Protein AF-A0A9W7ES28-F1 (afdb_monomer_lite)

Foldseek 3Di:
DDDDDPPDDPPPPCDVVNVVVVVLVVLLVQCQDCLAWPFDALEIEHECVCVVCVVVQHPDPLSNLVSSLVSYDDPSNVSSVNSSPDPSHDYHYDDDDPPPPPVVPPPPPPPDDDDDDDDDD

Structure (mmCIF, N/CA/C/O backbone):
data_AF-A0A9W7ES28-F1
#
_entry.id   AF-A0A9W7ES28-F1
#
loop_
_atom_site.group_PDB
_atom_site.id
_atom_site.type_symbol
_atom_site.label_atom_id
_atom_site.label_alt_id
_atom_site.label_comp_id
_atom_site.label_asym_id
_atom_site.label_entity_id
_atom_site.label_seq_id
_atom_site.pdbx_PDB_ins_code
_atom_site.Cartn_x
_atom_site.Cartn_y
_atom_site.Cartn_z
_atom_site.occupancy
_atom_site.B_iso_or_equiv
_atom_site.auth_seq_id
_atom_site.auth_comp_id
_atom_site.auth_asym_id
_atom_site.auth_atom_id
_atom_site.pdbx_PDB_model_num
ATOM 1 N N . MET A 1 1 ? 28.910 -20.339 -12.811 1.00 42.25 1 MET A N 1
ATOM 2 C CA . MET A 1 1 ? 28.716 -19.940 -14.220 1.00 42.25 1 MET A CA 1
ATOM 3 C C . MET A 1 1 ? 29.344 -18.573 -14.403 1.00 42.25 1 MET A C 1
ATOM 5 O O . MET A 1 1 ? 29.087 -17.689 -13.599 1.00 42.25 1 MET A O 1
ATOM 9 N N . ASN A 1 2 ? 30.250 -18.454 -15.368 1.00 41.06 2 ASN A N 1
ATOM 10 C CA . ASN A 1 2 ? 31.052 -17.267 -15.643 1.00 41.06 2 ASN A CA 1
ATOM 11 C C . ASN A 1 2 ? 30.461 -16.592 -16.889 1.00 41.06 2 ASN A C 1
ATOM 13 O O . ASN A 1 2 ? 30.377 -17.238 -17.930 1.00 41.06 2 ASN A O 1
ATOM 17 N N . CYS A 1 3 ? 30.010 -15.342 -16.780 1.00 55.47 3 CYS A N 1
ATOM 18 C CA . CYS A 1 3 ? 29.567 -14.548 -17.927 1.00 55.47 3 CYS A CA 1
ATOM 19 C C . CYS A 1 3 ? 30.197 -13.148 -17.848 1.00 55.47 3 CYS A C 1
ATOM 21 O O . CYS A 1 3 ? 29.541 -12.156 -17.551 1.00 55.47 3 CYS A O 1
ATOM 23 N N . GLY A 1 4 ? 31.519 -13.090 -18.033 1.00 51.16 4 GLY A N 1
ATOM 24 C CA . GLY A 1 4 ? 32.300 -11.857 -18.162 1.00 51.16 4 GLY A CA 1
ATOM 25 C C . GLY A 1 4 ? 32.697 -11.593 -19.615 1.00 51.16 4 GLY A C 1
ATOM 26 O O . GLY A 1 4 ? 33.869 -11.720 -19.964 1.00 51.16 4 GLY A O 1
ATOM 27 N N . ALA A 1 5 ? 31.735 -11.258 -20.479 1.00 46.75 5 ALA A N 1
ATOM 28 C CA . ALA A 1 5 ? 32.021 -10.837 -21.850 1.00 46.75 5 ALA A CA 1
ATOM 29 C C . ALA A 1 5 ? 32.405 -9.344 -21.904 1.00 46.75 5 ALA A C 1
ATOM 31 O O . ALA A 1 5 ? 31.801 -8.502 -21.243 1.00 46.75 5 ALA A O 1
ATOM 32 N N . LYS A 1 6 ? 33.383 -9.005 -22.756 1.00 50.59 6 LYS A N 1
ATOM 33 C CA . LYS A 1 6 ? 33.890 -7.641 -23.048 1.00 50.59 6 LYS A CA 1
ATOM 34 C C . LYS A 1 6 ? 32.849 -6.663 -23.628 1.00 50.59 6 LYS A C 1
ATOM 36 O O . LYS A 1 6 ? 33.185 -5.511 -23.881 1.00 50.59 6 LYS A O 1
ATOM 41 N N . SER A 1 7 ? 31.621 -7.120 -23.856 1.00 47.88 7 SER A N 1
ATOM 42 C CA . SER A 1 7 ? 30.484 -6.357 -24.380 1.00 47.88 7 SER A CA 1
ATOM 43 C C . SER A 1 7 ? 29.446 -6.009 -23.312 1.00 47.88 7 SER A C 1
ATOM 45 O O . SER A 1 7 ? 28.392 -5.476 -23.651 1.00 47.88 7 SER A O 1
ATOM 47 N N . CYS A 1 8 ? 29.699 -6.337 -22.040 1.00 50.34 8 CYS A N 1
ATOM 48 C CA . CYS A 1 8 ? 28.760 -6.011 -20.978 1.00 50.34 8 CYS A CA 1
ATOM 49 C C . CYS A 1 8 ? 28.619 -4.483 -20.869 1.00 50.34 8 CYS A C 1
ATOM 51 O O . CYS A 1 8 ? 29.630 -3.797 -20.680 1.00 50.34 8 CYS A O 1
ATOM 53 N N . PRO A 1 9 ? 27.393 -3.938 -20.990 1.00 57.59 9 PRO A N 1
ATOM 54 C CA . PRO A 1 9 ? 27.153 -2.523 -20.751 1.00 57.59 9 PRO A CA 1
ATOM 55 C C . PRO A 1 9 ? 27.652 -2.167 -19.346 1.00 57.59 9 PRO A C 1
ATOM 57 O O . PRO A 1 9 ? 27.671 -3.044 -18.474 1.00 57.59 9 PRO A O 1
ATOM 60 N N . PRO A 1 10 ? 28.089 -0.916 -19.105 1.00 51.16 10 PRO A N 1
ATOM 61 C CA . PRO A 1 10 ? 28.544 -0.520 -17.785 1.00 51.16 10 PRO A CA 1
ATOM 62 C C . PRO A 1 10 ? 27.442 -0.861 -16.788 1.00 51.16 10 PRO A C 1
ATOM 64 O O . PRO A 1 10 ? 26.339 -0.319 -16.863 1.00 51.16 10 PRO A O 1
ATOM 67 N N . ILE A 1 11 ? 27.741 -1.798 -15.887 1.00 52.84 11 ILE A N 1
ATOM 68 C CA . ILE A 1 11 ? 26.907 -2.080 -14.728 1.00 52.84 11 ILE A CA 1
ATOM 69 C C . ILE A 1 11 ? 26.876 -0.751 -13.986 1.00 52.84 11 ILE A C 1
ATOM 71 O O . ILE A 1 11 ? 27.876 -0.358 -13.376 1.00 52.84 11 ILE A O 1
ATOM 75 N N . LYS A 1 12 ? 25.773 -0.003 -14.136 1.00 56.81 12 LYS A N 1
ATOM 76 C CA . LYS A 1 12 ? 25.520 1.184 -13.327 1.00 56.81 12 LYS A CA 1
ATOM 77 C C . LYS A 1 12 ? 25.732 0.714 -11.901 1.00 56.81 12 LYS A C 1
ATOM 79 O O . LYS A 1 12 ? 25.124 -0.265 -11.474 1.00 56.81 12 LYS A O 1
ATOM 84 N N . LYS A 1 13 ? 26.705 1.317 -11.222 1.00 51.69 13 LYS A N 1
ATOM 85 C CA . LYS A 1 13 ? 26.964 1.022 -9.821 1.00 51.69 13 LYS A CA 1
ATOM 86 C C . LYS A 1 13 ? 25.715 1.471 -9.083 1.00 51.69 13 LYS A C 1
ATOM 88 O O . LYS A 1 13 ? 25.576 2.652 -8.794 1.00 51.69 13 LYS A O 1
ATOM 93 N N . PHE A 1 14 ? 24.797 0.539 -8.875 1.00 52.81 14 PHE A N 1
ATOM 94 C CA . PHE A 1 14 ? 23.696 0.686 -7.953 1.00 52.81 14 PHE A CA 1
ATOM 95 C C . PHE A 1 14 ? 24.348 0.827 -6.580 1.00 52.81 14 PHE A C 1
ATOM 97 O O . PHE A 1 14 ? 24.784 -0.151 -5.973 1.00 52.81 14 PHE A O 1
ATOM 104 N N . THR A 1 15 ? 24.577 2.070 -6.163 1.00 60.41 15 THR A N 1
ATOM 105 C CA . THR A 1 15 ? 24.918 2.357 -4.775 1.00 60.41 15 THR A CA 1
ATOM 106 C C . THR A 1 15 ? 23.702 1.970 -3.947 1.00 60.41 15 THR A C 1
ATOM 108 O O . THR A 1 15 ? 22.570 2.061 -4.426 1.00 60.41 15 THR A O 1
ATOM 111 N N . LYS A 1 16 ? 23.927 1.476 -2.730 1.00 61.41 16 LYS A N 1
ATOM 112 C CA . LYS A 1 16 ? 22.848 0.976 -1.868 1.00 61.41 16 LYS A CA 1
ATOM 113 C C . LYS A 1 16 ? 21.735 2.023 -1.713 1.00 61.41 16 LYS A C 1
ATOM 115 O O . LYS A 1 16 ? 20.561 1.684 -1.710 1.00 61.41 16 LYS A O 1
ATOM 120 N N . GLU A 1 17 ? 22.136 3.286 -1.693 1.00 61.78 17 GLU A N 1
ATOM 121 C CA . GLU A 1 17 ? 21.289 4.462 -1.545 1.00 61.78 17 GLU A CA 1
ATOM 122 C C . GLU A 1 17 ? 20.432 4.741 -2.794 1.00 61.78 17 GLU A C 1
ATOM 124 O O . GLU A 1 17 ? 19.280 5.134 -2.669 1.00 61.78 17 GLU A O 1
ATOM 129 N N . ALA A 1 18 ? 20.949 4.487 -4.003 1.00 70.12 18 ALA A N 1
ATOM 130 C CA . ALA A 1 18 ? 20.202 4.722 -5.243 1.00 70.12 18 ALA A CA 1
ATOM 131 C C . ALA A 1 18 ? 19.123 3.655 -5.484 1.00 70.12 18 ALA A C 1
ATOM 133 O O . ALA A 1 18 ? 18.078 3.947 -6.056 1.00 70.12 18 ALA A O 1
ATOM 134 N N . VAL A 1 19 ? 19.357 2.421 -5.026 1.00 72.31 19 VAL A N 1
ATOM 135 C CA . VAL A 1 19 ? 18.377 1.329 -5.145 1.00 72.31 19 VAL A CA 1
ATOM 136 C C . VAL A 1 19 ? 17.147 1.603 -4.289 1.00 72.31 19 VAL A C 1
ATOM 138 O O . VAL A 1 19 ? 16.033 1.353 -4.735 1.00 72.31 19 VAL A O 1
ATOM 141 N N . GLU A 1 20 ? 17.332 2.119 -3.074 1.00 75.31 20 GLU A N 1
ATOM 142 C CA . GLU A 1 20 ? 16.214 2.457 -2.188 1.00 75.31 20 GLU A CA 1
ATOM 143 C C . GLU A 1 20 ? 15.330 3.551 -2.809 1.00 75.31 20 GLU A C 1
ATOM 145 O O . GLU A 1 20 ? 14.113 3.379 -2.880 1.00 75.31 20 GLU A O 1
ATOM 150 N N . GLU A 1 21 ? 15.925 4.614 -3.363 1.00 78.50 21 GLU A N 1
ATOM 151 C CA . GLU A 1 21 ? 15.175 5.663 -4.068 1.00 78.50 21 GLU A CA 1
ATOM 152 C C . GLU A 1 21 ? 14.433 5.131 -5.308 1.00 78.50 21 GLU A C 1
ATOM 154 O O . GLU A 1 21 ? 13.260 5.446 -5.517 1.00 78.50 21 GLU A O 1
ATOM 159 N N . GLU A 1 22 ? 15.078 4.295 -6.127 1.00 78.38 22 GLU A N 1
ATOM 160 C CA . GLU A 1 22 ? 14.449 3.698 -7.313 1.00 78.38 22 GLU A CA 1
ATOM 161 C C . GLU A 1 22 ? 13.287 2.760 -6.945 1.00 78.38 22 GLU A C 1
ATOM 163 O O . GLU A 1 22 ? 12.246 2.759 -7.615 1.00 78.38 22 GLU A O 1
ATOM 168 N N . LEU A 1 23 ? 13.426 1.992 -5.860 1.00 80.75 23 LEU A N 1
ATOM 169 C CA . LEU A 1 23 ? 12.362 1.141 -5.329 1.00 80.75 23 LEU A CA 1
ATOM 170 C C . LEU A 1 23 ? 11.191 1.972 -4.808 1.00 80.75 23 LEU A C 1
ATOM 172 O O . LEU A 1 23 ? 10.043 1.631 -5.088 1.00 80.75 23 LEU A O 1
ATOM 176 N N . GLU A 1 24 ? 11.451 3.079 -4.110 1.00 83.75 24 GLU A N 1
ATOM 177 C CA . GLU A 1 24 ? 10.390 3.976 -3.650 1.00 83.75 24 GLU A CA 1
ATOM 178 C C . GLU A 1 24 ? 9.606 4.599 -4.808 1.00 83.75 24 GLU A C 1
ATOM 180 O O . GLU A 1 24 ? 8.376 4.673 -4.754 1.00 83.75 24 GLU A O 1
ATOM 185 N N . VAL A 1 25 ? 10.295 5.054 -5.857 1.00 84.56 25 VAL A N 1
ATOM 186 C CA . VAL A 1 25 ? 9.647 5.625 -7.047 1.00 84.56 25 VAL A CA 1
ATOM 187 C C . VAL A 1 25 ? 8.800 4.568 -7.750 1.00 84.56 25 VAL A C 1
ATOM 189 O O . VAL A 1 25 ? 7.650 4.830 -8.102 1.00 84.56 25 VAL A O 1
ATOM 192 N N . THR A 1 26 ? 9.338 3.357 -7.896 1.00 84.31 26 THR A N 1
ATOM 193 C CA . THR A 1 26 ? 8.623 2.238 -8.520 1.00 84.31 26 THR A CA 1
ATOM 194 C C . THR A 1 26 ? 7.400 1.833 -7.697 1.00 84.31 26 THR A C 1
ATOM 196 O O . THR A 1 26 ? 6.333 1.621 -8.263 1.00 84.31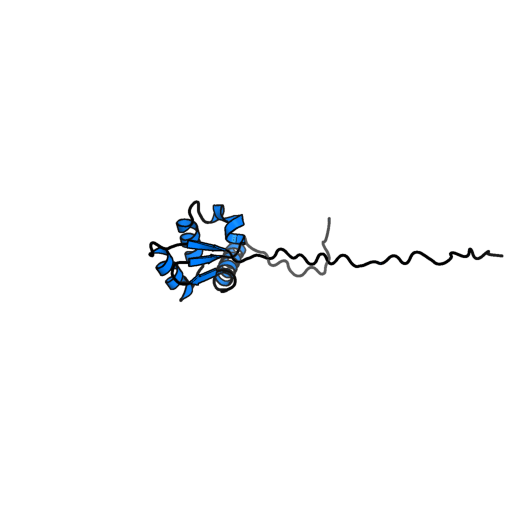 26 THR A O 1
ATOM 199 N N . ALA A 1 27 ? 7.514 1.783 -6.367 1.00 84.56 27 ALA A N 1
ATOM 200 C CA . ALA A 1 27 ? 6.404 1.455 -5.474 1.00 84.56 27 ALA A CA 1
ATOM 201 C C . ALA A 1 27 ? 5.272 2.491 -5.550 1.00 84.56 27 ALA A C 1
ATOM 203 O O . ALA A 1 27 ? 4.099 2.117 -5.597 1.00 84.56 27 ALA A O 1
ATOM 204 N N . LYS A 1 28 ? 5.614 3.785 -5.620 1.00 86.06 28 LYS A N 1
ATOM 205 C CA . LYS A 1 28 ? 4.636 4.867 -5.820 1.00 86.06 28 LYS A CA 1
ATOM 206 C C . LYS A 1 28 ? 3.915 4.723 -7.159 1.00 86.06 28 LYS A C 1
ATOM 208 O O . LYS A 1 28 ? 2.689 4.720 -7.178 1.00 86.06 28 LYS A O 1
ATOM 213 N N . GLY A 1 29 ? 4.660 4.519 -8.248 1.00 85.62 29 GLY A N 1
ATOM 214 C CA . GLY A 1 29 ? 4.074 4.292 -9.574 1.00 85.62 29 GLY A CA 1
ATOM 215 C C . GLY A 1 29 ? 3.204 3.033 -9.634 1.00 85.62 29 GLY A C 1
ATOM 216 O O . GLY A 1 29 ? 2.140 3.043 -10.241 1.00 85.62 29 GLY A O 1
ATOM 217 N N . TYR A 1 30 ? 3.601 1.964 -8.940 1.00 86.00 30 TYR A N 1
ATOM 218 C CA . TYR A 1 30 ? 2.816 0.733 -8.854 1.00 86.00 30 TYR A CA 1
ATOM 219 C C . TYR A 1 30 ? 1.470 0.949 -8.149 1.00 86.00 30 TYR A C 1
ATOM 221 O O . TYR A 1 30 ? 0.452 0.448 -8.620 1.00 86.00 30 TYR A O 1
ATOM 229 N N . CYS A 1 31 ? 1.449 1.716 -7.052 1.00 86.88 31 CYS A N 1
ATOM 230 C CA . CYS A 1 31 ? 0.221 2.045 -6.316 1.00 86.88 31 CYS A CA 1
ATOM 231 C C . CYS A 1 31 ? -0.657 3.091 -7.029 1.00 86.88 31 CYS A C 1
ATOM 233 O O . CYS A 1 31 ? -1.835 3.235 -6.704 1.00 86.88 31 CYS A O 1
ATOM 235 N N . GLU A 1 32 ? -0.101 3.844 -7.978 1.00 86.88 32 GLU A N 1
ATOM 236 C CA . GLU A 1 32 ? -0.856 4.797 -8.793 1.00 86.88 32 GLU A CA 1
ATOM 237 C C . GLU A 1 32 ? -1.708 4.103 -9.862 1.00 86.88 32 GLU A C 1
ATOM 239 O O . GLU A 1 32 ? -2.747 4.630 -10.248 1.00 86.88 32 GLU A O 1
ATOM 244 N N . ASP A 1 33 ? -1.352 2.890 -10.277 1.00 85.12 33 ASP A N 1
ATOM 245 C CA . ASP A 1 33 ? -2.120 2.108 -11.246 1.00 85.12 33 ASP A CA 1
ATOM 246 C C . ASP A 1 33 ? -3.439 1.586 -10.636 1.00 85.12 33 ASP A C 1
ATOM 248 O O . ASP A 1 33 ? -3.456 0.961 -9.569 1.00 85.12 33 ASP A O 1
ATOM 252 N N . ASP A 1 34 ? -4.566 1.858 -11.302 1.00 82.62 34 ASP A N 1
ATOM 253 C CA . ASP A 1 34 ? -5.902 1.380 -10.909 1.00 82.62 34 ASP A CA 1
ATOM 254 C C . ASP A 1 34 ? -6.011 -0.151 -10.939 1.00 82.62 34 ASP A C 1
ATOM 256 O O . ASP A 1 34 ? -6.760 -0.723 -10.154 1.00 82.62 34 ASP A O 1
ATOM 260 N N . GLY A 1 35 ? -5.215 -0.834 -11.768 1.00 82.38 35 GLY A N 1
ATOM 261 C CA . GLY A 1 35 ? -5.148 -2.297 -11.805 1.00 82.38 35 GLY A CA 1
ATOM 262 C C . GLY A 1 35 ? -4.423 -2.925 -10.610 1.00 82.38 35 GLY A C 1
ATOM 263 O O . GLY A 1 35 ? -4.437 -4.148 -10.457 1.00 82.38 35 GLY A O 1
ATOM 264 N N . ASN A 1 36 ? -3.781 -2.113 -9.763 1.00 85.00 36 ASN A N 1
ATOM 265 C CA . ASN A 1 36 ? -3.029 -2.586 -8.602 1.00 85.00 36 ASN A CA 1
ATOM 266 C C . ASN A 1 36 ? -3.606 -2.104 -7.270 1.00 85.00 36 ASN A C 1
ATOM 268 O O . ASN A 1 36 ? -3.594 -2.864 -6.296 1.00 85.00 36 ASN A O 1
ATOM 272 N N . VAL A 1 37 ? -4.091 -0.861 -7.224 1.00 88.56 37 VAL A N 1
ATOM 273 C CA . VAL A 1 37 ? -4.750 -0.269 -6.056 1.00 88.56 37 VAL A CA 1
ATOM 274 C C . VAL A 1 37 ? -5.956 0.536 -6.529 1.00 88.56 37 VAL A C 1
ATOM 276 O O . VAL A 1 37 ? -5.818 1.616 -7.111 1.00 88.56 37 VAL A O 1
ATOM 279 N N . GLU A 1 38 ? -7.140 0.021 -6.223 1.00 89.19 38 GLU A N 1
ATOM 280 C CA . GLU A 1 38 ? -8.426 0.653 -6.499 1.00 89.19 38 GLU A CA 1
ATOM 281 C C . GLU A 1 38 ? -9.145 0.932 -5.177 1.00 89.19 38 GLU A C 1
ATOM 283 O O . GLU A 1 38 ? -9.194 0.090 -4.278 1.00 89.19 38 GLU A O 1
ATOM 288 N N . VAL A 1 39 ? -9.698 2.138 -5.046 1.00 88.50 39 VAL A N 1
ATOM 289 C CA . VAL A 1 39 ? -10.456 2.549 -3.861 1.00 88.50 39 VAL A CA 1
ATOM 290 C C . VAL A 1 39 ? -11.841 2.985 -4.300 1.00 88.50 39 VAL A C 1
ATOM 292 O O . VAL A 1 39 ? -11.999 4.032 -4.934 1.00 88.50 39 VAL A O 1
ATOM 295 N N . GLU A 1 40 ? -12.844 2.193 -3.933 1.00 85.56 40 GLU A N 1
ATOM 296 C CA . GLU A 1 40 ? -14.241 2.445 -4.258 1.00 85.56 40 GLU A CA 1
ATOM 297 C C . GLU A 1 40 ? -15.083 2.440 -2.974 1.00 85.56 40 GLU A C 1
ATOM 299 O O . GLU A 1 40 ? -15.378 1.404 -2.371 1.00 85.56 40 GLU A O 1
ATOM 304 N N . GLY A 1 41 ? -15.463 3.637 -2.518 1.00 84.31 41 GLY A N 1
ATOM 305 C CA . GLY A 1 41 ? -16.245 3.807 -1.294 1.00 84.31 41 GLY A CA 1
ATOM 306 C C . GLY A 1 41 ? -15.504 3.300 -0.052 1.00 84.31 41 GLY A C 1
ATOM 307 O O . GLY A 1 41 ? -14.481 3.860 0.328 1.00 84.31 41 GLY A O 1
ATOM 308 N N . GLY A 1 42 ? -16.053 2.273 0.605 1.00 84.69 42 GLY A N 1
ATOM 309 C CA . GLY A 1 42 ? -15.436 1.604 1.760 1.00 84.69 42 GLY A CA 1
ATOM 310 C C . GLY A 1 42 ? -14.582 0.382 1.401 1.00 84.69 42 GLY A C 1
ATOM 311 O O . GLY A 1 42 ? -14.021 -0.247 2.292 1.00 84.69 42 GLY A O 1
ATOM 312 N N . THR A 1 43 ? -14.488 0.009 0.121 1.00 87.56 43 THR A N 1
ATOM 313 C CA . THR A 1 43 ? -13.723 -1.171 -0.308 1.00 87.56 43 THR A CA 1
ATOM 314 C C . THR A 1 43 ? -12.431 -0.749 -0.996 1.00 87.56 43 THR A C 1
ATOM 316 O O . THR A 1 43 ? -12.443 0.037 -1.943 1.00 87.56 43 THR A O 1
ATOM 319 N N . VAL A 1 44 ? -11.312 -1.291 -0.522 1.00 90.25 44 VAL A N 1
ATOM 320 C CA . VAL A 1 44 ? -9.996 -1.143 -1.146 1.00 90.25 44 VAL A CA 1
ATOM 321 C C . VAL A 1 44 ? -9.659 -2.453 -1.836 1.00 90.25 44 VAL A C 1
ATOM 323 O O . VAL A 1 44 ? -9.448 -3.465 -1.169 1.00 90.25 44 VAL A O 1
ATOM 326 N N . ARG A 1 45 ? -9.602 -2.442 -3.166 1.00 90.69 45 ARG A N 1
ATOM 327 C CA . ARG A 1 45 ? -9.192 -3.600 -3.953 1.00 90.69 45 ARG A CA 1
ATOM 328 C C . ARG A 1 45 ? -7.698 -3.520 -4.250 1.00 90.69 45 ARG A C 1
ATOM 330 O O . ARG A 1 45 ? 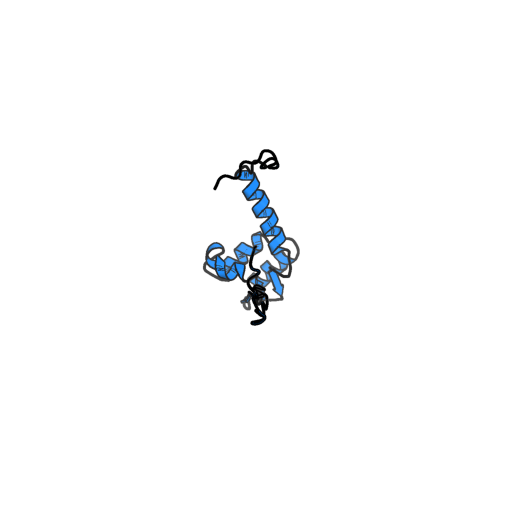-7.213 -2.550 -4.829 1.00 90.69 45 ARG A O 1
ATOM 337 N N . LEU A 1 46 ? -6.964 -4.540 -3.818 1.00 90.25 46 LEU A N 1
ATOM 338 C CA . LEU A 1 46 ? -5.509 -4.617 -3.923 1.00 90.25 46 LEU A CA 1
ATOM 339 C C . LEU A 1 46 ? -5.077 -5.763 -4.835 1.00 90.25 46 LEU A C 1
ATOM 341 O O . LEU A 1 46 ? -5.742 -6.792 -4.946 1.00 90.25 46 LEU A O 1
ATOM 345 N N . ASN A 1 47 ? -3.917 -5.626 -5.469 1.00 89.75 47 ASN A N 1
ATOM 346 C CA . ASN A 1 47 ? -3.295 -6.740 -6.177 1.00 89.75 47 ASN A CA 1
ATOM 347 C C . ASN A 1 47 ? -2.956 -7.892 -5.203 1.00 89.75 47 ASN A C 1
ATOM 349 O O . ASN A 1 47 ? -2.603 -7.667 -4.041 1.00 89.75 47 ASN A O 1
ATOM 353 N N . MET A 1 48 ? -3.018 -9.138 -5.680 1.00 86.12 48 MET A N 1
ATOM 354 C CA . MET A 1 48 ? -2.715 -10.347 -4.902 1.00 86.12 48 MET A CA 1
ATOM 355 C C . MET A 1 48 ? -1.309 -10.367 -4.296 1.00 86.12 48 MET A C 1
ATOM 357 O O . MET A 1 48 ? -1.102 -11.029 -3.278 1.00 86.12 48 MET A O 1
ATOM 361 N N . ILE A 1 49 ? -0.358 -9.607 -4.846 1.00 84.81 49 ILE A N 1
ATOM 362 C CA . ILE A 1 49 ? 0.973 -9.471 -4.243 1.00 84.81 49 ILE A CA 1
ATOM 363 C C . ILE A 1 49 ? 0.903 -8.934 -2.801 1.00 84.81 49 ILE A C 1
ATOM 365 O O . ILE A 1 49 ? 1.625 -9.417 -1.929 1.00 84.81 49 ILE A O 1
ATOM 369 N N . PHE A 1 50 ? -0.037 -8.029 -2.506 1.00 84.94 50 PHE A N 1
ATOM 370 C CA . PHE A 1 50 ? -0.263 -7.518 -1.151 1.00 84.94 50 PHE A CA 1
ATOM 371 C C . PHE A 1 50 ? -0.901 -8.557 -0.222 1.00 84.94 50 PHE A C 1
ATOM 373 O O . PHE A 1 50 ? -0.823 -8.417 0.995 1.00 84.94 50 PHE A O 1
ATOM 380 N N . ASN A 1 51 ? -1.530 -9.603 -0.766 1.00 83.25 51 ASN A N 1
ATOM 381 C CA . ASN A 1 51 ? -2.010 -10.735 0.022 1.00 83.25 51 ASN A CA 1
ATOM 382 C C . ASN A 1 51 ? -0.848 -11.670 0.388 1.00 83.25 51 ASN A C 1
ATOM 384 O O . ASN A 1 51 ? -0.665 -12.014 1.553 1.00 83.25 51 ASN A O 1
ATOM 388 N N . TRP A 1 52 ? -0.016 -12.042 -0.593 1.00 85.06 52 TRP A N 1
ATOM 389 C CA . TRP A 1 52 ? 1.103 -12.972 -0.376 1.00 85.06 52 TRP A CA 1
ATOM 390 C C . TRP A 1 52 ? 2.159 -12.414 0.575 1.00 85.06 52 TRP A C 1
ATOM 392 O O . TRP A 1 52 ? 2.649 -13.140 1.439 1.00 85.06 52 TRP A O 1
ATOM 402 N N . TYR A 1 53 ? 2.458 -11.120 0.450 1.00 84.69 53 TYR A N 1
ATOM 403 C CA . TYR A 1 53 ? 3.421 -10.407 1.290 1.00 84.69 53 TYR A CA 1
ATOM 404 C C . TYR A 1 53 ? 2.741 -9.567 2.377 1.00 84.69 53 TYR A C 1
ATOM 406 O O . TYR A 1 53 ? 3.359 -8.688 2.965 1.00 84.69 53 TYR A O 1
ATOM 414 N N . GLY A 1 54 ? 1.466 -9.833 2.686 1.00 83.19 54 GLY A N 1
ATOM 415 C CA . GLY A 1 54 ? 0.667 -9.007 3.598 1.00 83.19 54 GLY A CA 1
ATOM 416 C C . GLY A 1 54 ? 1.307 -8.773 4.968 1.00 83.19 54 GLY A C 1
ATOM 417 O O . GLY A 1 54 ? 1.188 -7.678 5.508 1.00 83.19 54 GLY A O 1
ATOM 418 N N . LYS A 1 55 ? 2.053 -9.759 5.487 1.00 83.75 55 LYS A N 1
ATOM 419 C CA . LYS A 1 55 ? 2.773 -9.661 6.770 1.00 83.75 55 LYS A CA 1
ATOM 420 C C . LYS A 1 55 ? 3.818 -8.545 6.804 1.00 83.75 55 LYS A C 1
ATOM 422 O O . LYS A 1 55 ? 4.090 -8.024 7.879 1.00 83.75 55 LYS A O 1
ATOM 427 N N . ASP A 1 56 ? 4.373 -8.170 5.655 1.00 84.06 56 ASP A N 1
ATOM 428 C CA . ASP A 1 56 ? 5.369 -7.099 5.561 1.00 84.06 56 ASP A CA 1
ATOM 429 C C . ASP A 1 56 ? 4.720 -5.706 5.666 1.00 84.06 56 ASP A C 1
ATOM 431 O O . ASP A 1 56 ? 5.389 -4.723 5.981 1.00 84.06 56 ASP A O 1
ATOM 435 N N . PHE A 1 57 ? 3.405 -5.616 5.434 1.00 83.69 57 PHE A N 1
ATOM 436 C CA . PHE A 1 57 ? 2.649 -4.361 5.430 1.00 83.69 57 PHE A CA 1
ATOM 437 C C . PHE A 1 57 ? 1.848 -4.122 6.719 1.00 83.69 57 PHE A C 1
ATOM 439 O O . PHE A 1 57 ? 1.462 -2.981 6.987 1.00 83.69 57 PHE A O 1
ATOM 446 N N . GLY A 1 58 ? 1.601 -5.168 7.512 1.00 84.94 58 GLY A N 1
ATOM 447 C CA . GLY A 1 58 ? 0.877 -5.106 8.783 1.00 84.94 58 GLY A CA 1
ATOM 448 C C . GLY A 1 58 ? 0.250 -6.447 9.171 1.00 84.94 58 GLY A C 1
ATOM 449 O O . GLY A 1 58 ? 0.106 -7.344 8.339 1.00 84.94 58 GLY A O 1
ATOM 450 N N . GLU A 1 59 ? 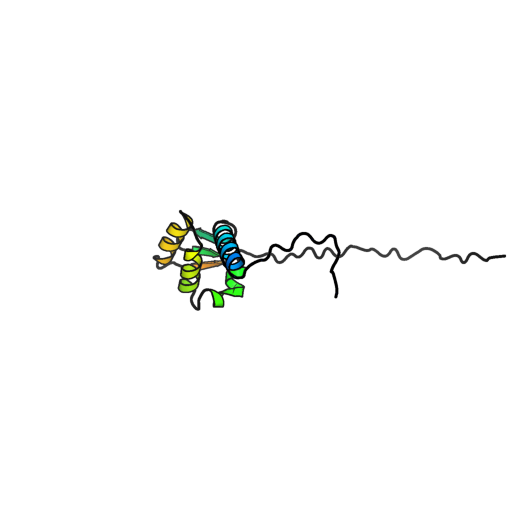-0.153 -6.588 10.434 1.00 82.50 59 GLU A N 1
ATOM 451 C CA . GLU A 1 59 ? -0.858 -7.793 10.896 1.00 82.50 59 GLU A CA 1
ATOM 452 C C . GLU A 1 59 ? -2.361 -7.696 10.619 1.00 82.50 59 GLU A C 1
ATOM 454 O O . GLU A 1 59 ? -3.017 -8.702 10.339 1.00 82.50 59 GLU A O 1
ATOM 459 N N . THR A 1 60 ? -2.901 -6.476 10.641 1.00 86.19 60 THR A N 1
ATOM 460 C CA . THR A 1 60 ? -4.318 -6.197 10.391 1.00 86.19 60 THR A CA 1
ATOM 461 C C . THR A 1 60 ? -4.556 -5.548 9.028 1.00 86.19 60 THR A C 1
ATOM 463 O O . THR A 1 60 ? -3.687 -4.887 8.460 1.00 86.19 60 THR A O 1
ATOM 466 N N . ASP A 1 61 ? -5.767 -5.704 8.490 1.00 84.38 61 ASP A N 1
ATOM 467 C CA . ASP A 1 61 ? -6.169 -5.073 7.224 1.00 84.38 61 ASP A CA 1
ATOM 468 C C . ASP A 1 61 ? -6.061 -3.544 7.274 1.00 84.38 61 ASP A C 1
ATOM 470 O O . ASP A 1 61 ? -5.601 -2.917 6.319 1.00 84.38 61 ASP A O 1
ATOM 474 N N . LEU A 1 62 ? -6.385 -2.948 8.422 1.00 84.75 62 LEU A N 1
ATOM 475 C CA . LEU A 1 62 ? -6.262 -1.510 8.636 1.00 84.75 62 LEU A CA 1
ATOM 476 C C . LEU A 1 62 ? -4.798 -1.044 8.581 1.00 84.75 62 LEU A C 1
ATOM 478 O O . LEU A 1 62 ? -4.492 -0.038 7.940 1.00 84.75 62 LEU A O 1
ATOM 482 N N . GLU A 1 63 ? -3.882 -1.776 9.220 1.00 86.44 63 GLU A N 1
ATOM 483 C CA . GLU A 1 63 ? -2.447 -1.468 9.185 1.00 86.44 63 GLU A CA 1
ATOM 484 C C . GLU A 1 63 ? -1.883 -1.616 7.777 1.00 86.44 63 GLU A C 1
ATOM 486 O O . GLU A 1 63 ? -1.189 -0.716 7.308 1.00 86.44 63 GLU A O 1
ATOM 491 N N . LYS A 1 64 ? -2.241 -2.696 7.070 1.00 87.88 64 LYS A N 1
ATOM 492 C CA . LYS A 1 64 ? -1.825 -2.915 5.679 1.00 87.88 64 LYS A CA 1
ATOM 493 C C . LYS A 1 64 ? -2.253 -1.748 4.790 1.00 87.88 64 LYS A C 1
ATOM 495 O O . LYS A 1 64 ? -1.417 -1.163 4.103 1.00 87.88 64 LYS A O 1
ATOM 500 N N . ALA A 1 65 ? -3.521 -1.345 4.851 1.00 86.25 65 ALA A N 1
ATOM 501 C CA . ALA A 1 65 ? -4.022 -0.212 4.074 1.00 86.25 65 ALA A CA 1
ATOM 502 C C . ALA A 1 65 ? -3.393 1.130 4.491 1.00 86.25 65 ALA A C 1
ATOM 504 O O . ALA A 1 65 ? -3.103 1.965 3.634 1.00 86.25 65 ALA A O 1
ATOM 505 N N . THR A 1 66 ? -3.104 1.321 5.781 1.00 87.38 66 THR A N 1
ATOM 506 C CA . THR A 1 66 ? -2.389 2.503 6.294 1.00 87.38 66 THR A CA 1
ATOM 507 C C . THR A 1 66 ? -0.933 2.551 5.824 1.00 87.38 66 THR A C 1
ATOM 509 O O . THR A 1 66 ? -0.394 3.625 5.567 1.00 87.38 66 THR A O 1
ATOM 512 N N . THR A 1 67 ? -0.266 1.406 5.691 1.00 87.38 67 THR A N 1
ATOM 513 C CA . THR A 1 67 ? 1.089 1.340 5.136 1.00 87.38 67 THR A CA 1
ATOM 514 C C . THR A 1 67 ? 1.064 1.621 3.634 1.00 87.38 67 THR A C 1
ATOM 516 O O . THR A 1 67 ? 1.853 2.436 3.160 1.00 87.38 67 THR A O 1
ATOM 519 N N . ILE A 1 68 ? 0.109 1.038 2.901 1.00 86.69 68 ILE A N 1
ATOM 520 C CA . ILE A 1 68 ? -0.043 1.228 1.449 1.00 86.69 68 ILE A CA 1
ATOM 521 C C . ILE A 1 68 ? -0.405 2.679 1.095 1.00 86.69 68 ILE A C 1
ATOM 523 O O . ILE A 1 68 ? 0.095 3.222 0.107 1.00 86.69 68 ILE A O 1
ATOM 527 N N . SER A 1 69 ? -1.201 3.359 1.927 1.00 86.75 69 SER A N 1
ATOM 528 C CA . SER A 1 69 ? -1.570 4.764 1.705 1.00 86.75 69 SER A CA 1
ATOM 529 C C . SER A 1 69 ? -0.370 5.721 1.701 1.00 86.75 69 SER A C 1
ATOM 531 O O . SER A 1 69 ? -0.455 6.796 1.107 1.00 86.75 69 SER A O 1
ATOM 533 N N . LYS A 1 70 ? 0.773 5.330 2.290 1.00 88.25 70 LYS A N 1
ATOM 534 C CA . LYS A 1 70 ? 2.024 6.112 2.250 1.00 88.25 70 LYS A CA 1
ATOM 535 C C . LYS A 1 70 ? 2.623 6.195 0.848 1.00 88.25 70 LYS A C 1
ATOM 537 O O . LYS A 1 70 ? 3.278 7.188 0.536 1.00 88.25 70 LYS A O 1
ATOM 542 N N . TRP A 1 71 ? 2.411 5.170 0.025 1.00 86.94 71 TRP A N 1
ATOM 543 C CA . TRP A 1 71 ? 2.892 5.127 -1.357 1.00 86.94 71 TRP A CA 1
ATOM 544 C C . TRP A 1 71 ? 1.839 5.591 -2.369 1.00 86.94 71 TRP A C 1
ATOM 546 O O . TRP A 1 71 ? 2.183 5.852 -3.517 1.00 86.94 71 TRP A O 1
ATOM 556 N N . CYS A 1 72 ? 0.583 5.766 -1.948 1.00 85.25 72 CYS A N 1
ATOM 557 C CA . CYS A 1 72 ? -0.451 6.397 -2.765 1.00 85.25 72 CYS A CA 1
ATOM 558 C C . CYS A 1 72 ? -0.237 7.919 -2.842 1.00 85.25 72 CYS A C 1
ATOM 560 O O . CYS A 1 72 ? 0.092 8.571 -1.848 1.00 85.25 72 CYS A O 1
ATOM 562 N N . VAL A 1 73 ? -0.478 8.508 -4.014 1.00 84.38 73 VAL A N 1
ATOM 563 C CA . VAL A 1 73 ? -0.298 9.947 -4.268 1.00 84.38 73 VAL A CA 1
ATOM 564 C C . VAL A 1 73 ? -1.612 10.564 -4.772 1.00 84.38 73 VAL A C 1
ATOM 566 O O . VAL A 1 73 ? -2.455 9.879 -5.348 1.00 84.38 73 VAL A O 1
ATOM 569 N N . GLY A 1 74 ? -1.815 11.861 -4.518 1.00 85.62 74 GLY A N 1
ATOM 570 C CA . GLY A 1 74 ? -2.925 12.636 -5.083 1.00 85.62 74 GLY A CA 1
ATOM 571 C C . GLY A 1 74 ? -4.310 12.210 -4.586 1.00 85.62 74 GLY A C 1
ATOM 572 O O . GLY A 1 74 ? -4.517 11.988 -3.393 1.00 85.62 74 GLY A O 1
ATOM 573 N N . GLU A 1 75 ? -5.266 12.110 -5.512 1.00 83.38 75 GLU A N 1
ATOM 574 C CA . GLU A 1 75 ? -6.669 11.789 -5.217 1.00 83.38 75 GLU A CA 1
ATOM 575 C C . GLU A 1 75 ? -6.845 10.395 -4.608 1.00 83.38 75 GLU A C 1
ATOM 577 O O . GLU A 1 75 ? -7.684 10.211 -3.726 1.00 83.38 75 GLU A O 1
ATOM 582 N N . LYS A 1 76 ? -6.024 9.416 -5.018 1.00 83.75 76 LYS A N 1
ATOM 583 C CA . LYS A 1 76 ? -6.064 8.058 -4.456 1.00 83.75 76 LYS A CA 1
ATOM 584 C C . LYS A 1 76 ? -5.760 8.049 -2.971 1.00 83.75 76 LYS A C 1
ATOM 586 O O . LYS A 1 76 ? -6.432 7.354 -2.218 1.00 83.75 76 LYS A O 1
ATOM 591 N N . LYS A 1 77 ? -4.786 8.852 -2.535 1.00 86.19 77 LYS A N 1
ATOM 592 C CA . LYS A 1 77 ? -4.449 8.969 -1.116 1.00 86.19 77 LYS A CA 1
ATOM 593 C C . LYS A 1 77 ? -5.633 9.499 -0.308 1.00 86.19 77 LYS A C 1
ATOM 595 O O . LYS A 1 77 ? -5.941 8.943 0.739 1.00 86.19 77 LYS A O 1
ATOM 600 N N . VAL A 1 78 ? -6.318 10.525 -0.818 1.00 86.69 78 VAL A N 1
ATOM 601 C CA . VAL A 1 78 ? -7.508 11.095 -0.166 1.00 86.69 78 VAL A CA 1
ATOM 602 C C . VAL A 1 78 ? -8.619 10.051 -0.072 1.00 86.69 78 VAL A C 1
ATOM 604 O O . VAL A 1 78 ? -9.131 9.818 1.018 1.00 86.69 78 VAL A O 1
ATOM 607 N N . LYS A 1 79 ? -8.922 9.348 -1.170 1.00 87.44 79 LYS A N 1
ATOM 608 C CA . LYS A 1 79 ? -9.915 8.260 -1.178 1.00 87.44 79 LYS A CA 1
ATOM 609 C C . LYS A 1 79 ? -9.553 7.141 -0.198 1.00 87.44 79 LYS A C 1
ATOM 611 O O . LYS A 1 79 ? -10.423 6.641 0.504 1.00 87.44 79 LYS A O 1
ATOM 616 N N . MET A 1 80 ? -8.275 6.768 -0.117 1.00 84.38 80 MET A N 1
ATOM 617 C CA . MET A 1 80 ? -7.780 5.747 0.812 1.00 84.38 80 MET A CA 1
ATOM 618 C C . MET A 1 80 ? -7.952 6.189 2.273 1.00 84.38 80 MET A C 1
ATOM 620 O O . MET A 1 80 ? -8.436 5.423 3.100 1.00 84.38 80 MET A O 1
ATOM 624 N N . GLU A 1 81 ? -7.603 7.438 2.599 1.00 86.56 81 GLU A N 1
ATOM 625 C CA . GLU A 1 81 ? -7.791 8.011 3.939 1.00 86.56 81 GLU A CA 1
ATOM 626 C C . GLU A 1 81 ? -9.271 8.162 4.315 1.00 86.56 81 GLU A C 1
ATOM 628 O O . GLU A 1 81 ? -9.627 8.027 5.486 1.00 86.56 81 GLU A O 1
ATOM 633 N N . GLU A 1 82 ? -10.139 8.445 3.345 1.00 86.94 82 GLU A N 1
ATOM 634 C CA . GLU A 1 82 ? -11.588 8.452 3.536 1.00 86.94 82 GLU A CA 1
ATOM 635 C C . GLU A 1 82 ? -12.122 7.040 3.783 1.00 86.94 82 GLU A C 1
ATOM 637 O O . GLU A 1 82 ? -12.859 6.847 4.746 1.00 86.94 82 GLU A O 1
ATOM 642 N N . ALA A 1 83 ? -11.704 6.048 2.989 1.00 86.50 83 ALA A N 1
ATOM 643 C CA . ALA A 1 83 ? -12.087 4.648 3.163 1.00 86.50 83 ALA A CA 1
ATOM 644 C C . ALA A 1 83 ? -11.675 4.107 4.542 1.00 86.50 83 ALA A C 1
ATOM 646 O O . ALA A 1 83 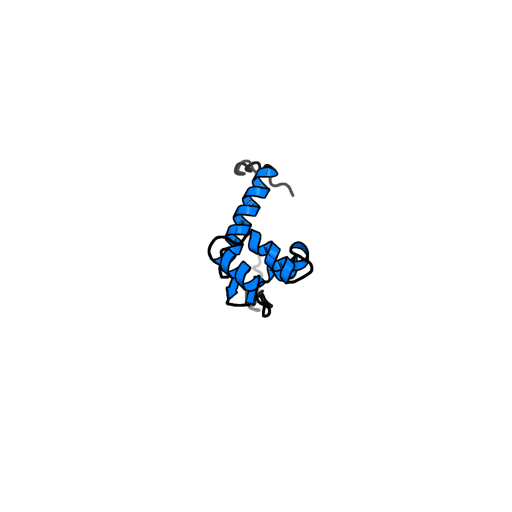? -12.471 3.443 5.202 1.00 86.50 83 ALA A O 1
ATOM 647 N N . LEU A 1 84 ? -10.477 4.464 5.023 1.00 85.50 84 LEU A N 1
ATOM 648 C CA . LEU A 1 84 ? -9.965 4.080 6.345 1.00 85.50 84 LEU A CA 1
ATOM 649 C C . LEU A 1 84 ? -10.781 4.639 7.523 1.00 85.50 84 LEU A C 1
ATOM 651 O O . LEU A 1 84 ? -10.738 4.081 8.616 1.00 85.50 84 LEU A O 1
ATOM 655 N N . LYS A 1 85 ? -11.502 5.751 7.333 1.00 85.75 85 LYS A N 1
ATOM 656 C CA . LYS A 1 85 ? -12.338 6.368 8.381 1.00 85.75 85 LYS A CA 1
ATOM 657 C C . LYS A 1 85 ? -13.736 5.765 8.462 1.00 85.75 85 LYS A C 1
ATOM 659 O O . LYS A 1 85 ? -14.470 6.078 9.399 1.00 85.75 85 LYS A O 1
ATOM 664 N N . ARG A 1 86 ? -14.139 4.969 7.472 1.00 83.81 86 ARG A N 1
ATOM 665 C CA . ARG A 1 86 ? -15.474 4.382 7.431 1.00 83.81 86 ARG A CA 1
ATOM 666 C C . ARG A 1 86 ? -15.507 3.077 8.219 1.00 83.81 86 ARG A C 1
ATOM 668 O O . ARG A 1 86 ? -14.557 2.304 8.219 1.00 83.81 86 ARG A O 1
ATOM 675 N N . GLU A 1 87 ? -16.639 2.811 8.860 1.00 78.31 87 GLU A N 1
ATOM 676 C CA . GLU A 1 87 ? -16.862 1.561 9.602 1.00 78.31 87 GLU A CA 1
ATOM 677 C C . GLU A 1 87 ? -17.107 0.352 8.678 1.00 78.31 87 GLU A C 1
ATOM 679 O O . GLU A 1 87 ? -16.986 -0.790 9.112 1.00 78.31 87 GLU A O 1
ATOM 684 N N . ASP A 1 88 ? -17.427 0.584 7.399 1.00 83.69 88 ASP A N 1
ATOM 685 C CA . ASP A 1 88 ? -17.641 -0.447 6.374 1.00 83.69 88 ASP A CA 1
ATOM 686 C C . ASP A 1 88 ? -16.359 -0.827 5.608 1.00 83.69 88 ASP A C 1
ATOM 688 O O . ASP A 1 88 ? -16.450 -1.430 4.535 1.00 83.69 88 ASP A O 1
ATOM 692 N N . PHE A 1 89 ? -15.183 -0.501 6.160 1.00 88.38 89 PHE A N 1
ATOM 693 C CA . PHE A 1 89 ? -13.886 -0.759 5.539 1.00 88.38 89 PHE A CA 1
ATOM 694 C C . PHE A 1 89 ? -13.656 -2.251 5.257 1.00 88.38 89 PHE A C 1
ATOM 696 O O . PHE A 1 89 ? -13.735 -3.092 6.158 1.00 88.38 89 PHE A O 1
ATOM 703 N N . LYS A 1 90 ? -13.329 -2.579 4.002 1.00 88.12 90 LYS A N 1
ATOM 704 C CA . LYS A 1 90 ? -12.995 -3.940 3.560 1.00 88.12 90 LYS A CA 1
ATOM 705 C C . LYS A 1 90 ? -11.849 -3.930 2.559 1.00 88.12 90 LYS A C 1
ATOM 707 O O . LYS A 1 90 ? -11.785 -3.055 1.698 1.00 88.12 90 LYS A O 1
ATOM 712 N N . ILE A 1 91 ? -10.991 -4.945 2.639 1.00 88.44 91 ILE A N 1
ATOM 713 C CA . ILE A 1 91 ? -9.999 -5.230 1.602 1.00 88.44 91 ILE A CA 1
ATOM 714 C C . ILE A 1 91 ? -10.536 -6.340 0.704 1.00 88.44 91 ILE A C 1
ATOM 716 O O . ILE A 1 91 ? -10.934 -7.400 1.185 1.00 88.44 91 ILE A O 1
ATOM 720 N N . ASP A 1 92 ? -10.532 -6.075 -0.594 1.00 89.56 92 ASP A N 1
ATOM 721 C CA . ASP A 1 92 ? -10.774 -7.057 -1.644 1.00 89.56 92 ASP A CA 1
ATOM 722 C C . ASP A 1 92 ? -9.483 -7.262 -2.445 1.00 89.56 92 ASP A C 1
ATOM 724 O O . ASP A 1 92 ? -8.568 -6.435 -2.395 1.00 89.56 92 ASP A O 1
ATOM 728 N N . TYR A 1 93 ? -9.391 -8.358 -3.189 1.00 88.50 93 TYR A N 1
ATOM 729 C CA . TYR A 1 93 ? -8.225 -8.635 -4.020 1.00 88.50 93 TYR A CA 1
ATOM 730 C C . TYR A 1 93 ? -8.623 -8.849 -5.474 1.00 88.50 93 TYR A C 1
ATOM 732 O O . TYR A 1 93 ? -9.618 -9.509 -5.769 1.00 88.50 93 TYR A O 1
ATOM 740 N N . PHE A 1 94 ? -7.830 -8.308 -6.401 1.00 85.50 94 PHE A N 1
ATOM 741 C CA . PHE A 1 94 ? -8.026 -8.587 -7.822 1.00 85.50 94 PHE A CA 1
ATOM 742 C C . PHE A 1 94 ? -7.875 -10.087 -8.096 1.00 85.50 94 PHE A C 1
ATOM 744 O O . PHE A 1 94 ? -6.975 -10.745 -7.568 1.00 85.50 94 PHE A O 1
ATOM 751 N N . VAL A 1 95 ? -8.742 -10.625 -8.956 1.00 76.19 95 VAL A N 1
ATOM 752 C CA . VAL A 1 95 ? -8.627 -12.006 -9.430 1.00 76.19 95 VAL A CA 1
ATOM 753 C C . VAL A 1 95 ? -7.352 -12.106 -10.260 1.00 76.19 95 VAL A C 1
ATOM 755 O O . VAL A 1 95 ? -7.274 -11.576 -11.365 1.00 76.19 95 VAL A O 1
ATOM 758 N N . TYR A 1 96 ? -6.336 -12.756 -9.701 1.00 62.19 96 TYR A N 1
ATOM 759 C CA . TYR A 1 96 ? -5.058 -12.946 -10.372 1.00 62.19 96 TYR A CA 1
ATOM 760 C C . TYR A 1 96 ? -5.081 -14.270 -11.132 1.00 62.19 96 TYR A C 1
ATOM 762 O O . TYR A 1 96 ? -5.058 -15.344 -10.523 1.00 62.19 96 TYR A O 1
ATOM 770 N N . ASP A 1 97 ? -5.160 -14.190 -12.459 1.00 60.31 97 ASP A N 1
ATOM 771 C CA . ASP A 1 97 ? -5.026 -15.357 -13.321 1.00 60.31 97 ASP A CA 1
ATOM 772 C C . ASP A 1 97 ? -3.539 -15.708 -13.467 1.00 60.31 97 ASP A C 1
ATOM 774 O O . ASP A 1 97 ? -2.751 -14.978 -14.067 1.00 60.31 97 ASP A O 1
ATOM 778 N N . TRP A 1 98 ? -3.157 -16.840 -12.880 1.00 57.50 98 TRP A N 1
ATOM 779 C CA . TRP A 1 98 ? -1.826 -17.433 -12.986 1.00 57.50 98 TRP A CA 1
ATOM 780 C C . TRP A 1 98 ? -1.629 -18.208 -14.291 1.00 57.50 98 TRP A C 1
ATOM 782 O O . TRP A 1 98 ? -0.751 -19.072 -14.335 1.00 57.50 98 TRP A O 1
ATOM 792 N N . GLY A 1 99 ? -2.448 -17.960 -15.318 1.00 46.56 99 GLY A N 1
ATOM 793 C CA . GLY A 1 99 ? -2.299 -18.476 -16.673 1.00 46.56 99 GLY A CA 1
ATOM 794 C C . GLY A 1 99 ? -0.914 -18.178 -17.244 1.00 46.56 99 GLY A C 1
ATOM 795 O O . GLY A 1 99 ? -0.712 -17.278 -18.049 1.00 46.56 99 GLY A O 1
ATOM 796 N N . CYS A 1 100 ? 0.074 -18.952 -16.811 1.00 42.16 100 CYS A N 1
ATOM 797 C CA . CYS A 1 100 ? 1.319 -19.146 -17.499 1.00 42.16 100 CYS A CA 1
ATOM 798 C C . CYS A 1 100 ? 0.913 -19.945 -18.726 1.00 42.16 100 CYS A C 1
ATOM 800 O O . CYS A 1 100 ? 0.566 -21.122 -18.603 1.00 42.16 100 CYS A O 1
ATOM 802 N N . ASP A 1 101 ? 0.914 -19.302 -19.889 1.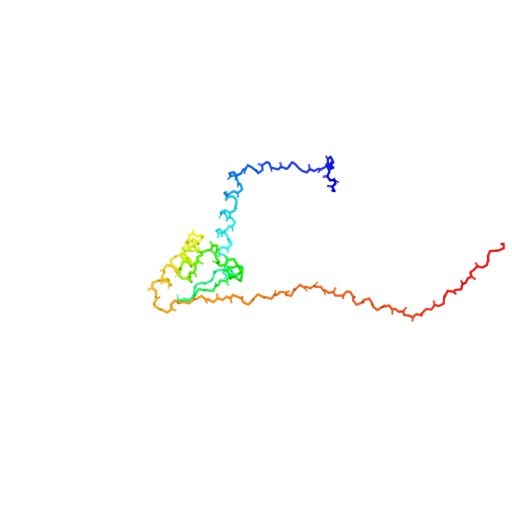00 44.72 101 ASP A N 1
ATOM 803 C CA . ASP A 1 101 ? 0.885 -19.979 -21.177 1.00 44.72 101 ASP A CA 1
ATOM 804 C C . ASP A 1 101 ? 2.165 -20.822 -21.320 1.00 44.72 101 ASP A C 1
ATOM 806 O O . ASP A 1 101 ? 3.045 -20.583 -22.144 1.00 44.72 101 ASP A O 1
ATOM 810 N N . GLY A 1 102 ? 2.261 -21.880 -20.515 1.00 43.62 102 GLY A N 1
ATOM 811 C CA . GLY A 1 102 ? 2.943 -23.108 -20.852 1.00 43.62 102 GLY A CA 1
ATOM 812 C C . GLY A 1 102 ? 2.124 -23.780 -21.939 1.00 43.62 102 GLY A C 1
ATOM 813 O O . GLY A 1 102 ? 1.546 -24.846 -21.722 1.00 43.62 102 GLY A O 1
ATOM 814 N N . VAL A 1 103 ? 2.042 -23.131 -23.104 1.00 45.66 103 VAL A N 1
ATOM 815 C CA . VAL A 1 103 ? 1.588 -23.769 -24.328 1.00 45.66 103 VAL A CA 1
ATOM 816 C C . VAL A 1 103 ? 2.522 -24.954 -24.494 1.00 45.66 103 VAL A C 1
ATOM 818 O O . VAL A 1 103 ? 3.694 -24.798 -24.836 1.00 45.66 103 VAL A O 1
ATOM 821 N N . LYS A 1 104 ? 2.036 -26.157 -24.181 1.00 50.16 104 LYS A N 1
ATOM 822 C CA . LYS A 1 104 ? 2.685 -27.368 -24.667 1.00 50.16 104 LYS A CA 1
ATOM 823 C C . LYS A 1 104 ? 2.716 -27.178 -26.180 1.00 50.16 104 LYS A C 1
ATOM 825 O O . LYS A 1 104 ? 1.629 -27.057 -26.751 1.00 50.16 104 LYS A O 1
ATOM 830 N N . PRO A 1 105 ? 3.883 -27.104 -26.846 1.00 49.12 105 PRO A N 1
ATOM 831 C CA . PRO A 1 105 ? 3.858 -27.269 -28.281 1.00 49.12 105 PRO A CA 1
ATOM 832 C C . PRO A 1 105 ? 3.178 -28.620 -28.504 1.00 49.12 105 PRO A C 1
ATOM 834 O O . PRO A 1 105 ? 3.605 -29.635 -27.947 1.00 49.12 105 PRO A O 1
ATOM 837 N N . ASP A 1 106 ? 2.058 -28.603 -29.224 1.00 53.47 106 ASP A N 1
ATOM 838 C CA . ASP A 1 106 ? 1.401 -29.784 -29.773 1.00 53.47 106 ASP A CA 1
ATOM 839 C C . ASP A 1 106 ? 2.392 -30.380 -30.782 1.00 53.47 106 ASP A C 1
ATOM 841 O O . ASP A 1 106 ? 2.291 -30.211 -31.994 1.00 53.47 106 ASP A O 1
ATOM 845 N N . VAL A 1 107 ? 3.465 -30.987 -30.271 1.00 58.25 107 VAL A N 1
ATOM 846 C CA . VAL A 1 107 ? 4.374 -31.794 -31.064 1.00 58.25 107 VAL A CA 1
ATOM 847 C C . VAL A 1 107 ? 3.646 -33.111 -31.243 1.00 58.25 107 VAL A C 1
ATOM 849 O O . VAL A 1 107 ? 3.834 -34.069 -30.494 1.00 58.25 107 VAL A O 1
ATOM 852 N N . ARG A 1 108 ? 2.763 -33.148 -32.241 1.00 48.03 108 ARG A N 1
ATOM 853 C CA . ARG A 1 108 ? 2.361 -34.401 -32.867 1.00 48.03 108 ARG A CA 1
ATOM 854 C C . ARG A 1 108 ? 3.612 -35.016 -33.471 1.00 48.03 108 ARG A C 1
ATOM 856 O O . ARG A 1 108 ? 4.035 -34.642 -34.561 1.00 48.03 108 ARG A O 1
ATOM 863 N N . PHE A 1 109 ? 4.209 -35.962 -32.756 1.00 44.84 109 PHE A N 1
ATOM 864 C CA . PHE A 1 109 ? 5.082 -36.939 -33.383 1.00 44.84 109 PHE A CA 1
ATOM 865 C C . PHE A 1 109 ? 4.239 -37.681 -34.425 1.00 44.84 109 PHE A C 1
ATOM 867 O O . PHE A 1 109 ? 3.345 -38.449 -34.077 1.00 44.84 109 PHE A O 1
ATOM 874 N N . GLN A 1 110 ? 4.477 -37.404 -35.709 1.00 45.41 110 GLN A N 1
ATOM 875 C CA . GLN A 1 110 ? 4.031 -38.301 -36.765 1.00 45.41 110 GLN A CA 1
ATOM 876 C C . GLN A 1 110 ? 4.879 -39.568 -36.654 1.00 45.41 110 GLN A C 1
ATOM 878 O O . GLN A 1 110 ? 6.030 -39.602 -37.086 1.00 45.41 110 GLN A O 1
ATOM 883 N N . GLU A 1 111 ? 4.326 -40.605 -36.033 1.00 48.38 111 GLU A N 1
ATOM 884 C CA . GLU A 1 111 ? 4.842 -41.954 -36.215 1.00 48.38 111 GLU A CA 1
ATOM 885 C C . GLU A 1 111 ? 4.603 -42.369 -37.669 1.00 48.38 111 GLU A C 1
ATOM 887 O O . GLU A 1 111 ? 3.464 -42.505 -38.115 1.00 48.38 111 GLU A O 1
ATOM 892 N N . GLY A 1 112 ? 5.696 -42.580 -38.400 1.00 46.16 112 GLY A N 1
ATOM 893 C CA . GLY A 1 112 ? 5.695 -43.330 -39.649 1.00 46.16 112 GLY A CA 1
ATOM 894 C C . GLY A 1 112 ? 6.206 -42.548 -40.853 1.00 46.16 112 GLY A C 1
ATOM 895 O O . GLY A 1 112 ? 5.471 -41.766 -41.438 1.00 46.16 112 GLY A O 1
ATOM 896 N N . THR A 1 113 ? 7.441 -42.849 -41.266 1.00 40.31 113 THR A N 1
ATOM 897 C CA . THR A 1 113 ? 7.718 -43.606 -42.505 1.00 40.31 113 THR A CA 1
ATOM 898 C C . THR A 1 113 ? 9.221 -43.874 -42.639 1.00 40.31 113 THR A C 1
ATOM 900 O O . THR A 1 113 ? 10.003 -42.941 -42.770 1.00 40.31 113 THR A O 1
ATOM 903 N N . GLY A 1 114 ? 9.586 -45.162 -42.618 1.00 42.12 114 GLY A N 1
ATOM 904 C CA . GLY A 1 114 ? 10.678 -45.785 -43.382 1.00 42.12 114 GLY A CA 1
ATOM 905 C C . GLY A 1 114 ? 12.082 -45.176 -43.327 1.00 42.12 114 GLY A C 1
ATOM 906 O O . GLY A 1 114 ? 12.423 -44.330 -44.144 1.00 42.12 114 GLY A O 1
ATOM 907 N N . PHE A 1 115 ? 12.943 -45.733 -42.474 1.00 35.12 115 PHE A N 1
ATOM 908 C CA . PHE A 1 115 ? 14.392 -45.684 -42.672 1.00 35.12 115 PHE A CA 1
ATOM 909 C C . PHE A 1 115 ? 14.767 -4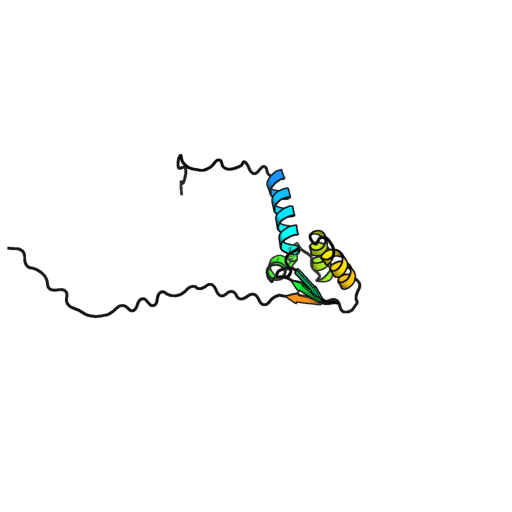6.792 -43.671 1.00 35.12 115 PHE A C 1
ATOM 911 O O . PHE A 1 115 ? 14.647 -47.972 -43.345 1.00 35.12 115 PHE A O 1
ATOM 918 N N . THR A 1 116 ? 15.166 -46.443 -44.894 1.00 44.28 116 THR A N 1
ATOM 919 C CA . THR A 1 116 ? 15.864 -47.377 -45.791 1.00 44.28 116 THR A CA 1
ATOM 920 C C . THR A 1 116 ? 17.362 -47.129 -45.669 1.00 44.28 116 THR A C 1
ATOM 922 O O . THR A 1 116 ? 17.833 -46.046 -46.006 1.00 44.28 116 THR A O 1
ATOM 925 N N . GLU A 1 117 ? 18.091 -48.125 -45.159 1.00 39.28 117 GLU A N 1
ATOM 926 C CA . GLU A 1 117 ? 19.555 -48.179 -45.178 1.00 39.28 117 GLU A CA 1
ATOM 927 C C . GLU A 1 117 ? 20.064 -48.115 -46.623 1.00 39.28 117 GLU A C 1
ATOM 929 O O . GLU A 1 117 ? 19.807 -49.016 -47.424 1.00 39.28 117 GLU A O 1
ATOM 934 N N . GLU A 1 118 ? 20.808 -47.058 -46.950 1.00 39.47 118 GLU A N 1
ATOM 935 C CA . GLU A 1 118 ? 21.573 -46.983 -48.189 1.00 39.47 118 GLU A CA 1
ATOM 936 C C . GLU A 1 118 ? 22.951 -47.623 -47.977 1.00 39.47 118 GLU A C 1
ATOM 938 O O . GLU A 1 118 ? 23.752 -47.231 -47.124 1.00 39.47 118 GLU A O 1
ATOM 943 N N . LYS A 1 119 ? 23.158 -48.683 -48.754 1.00 37.62 119 LYS A N 1
ATOM 944 C CA . LYS A 1 119 ? 24.322 -49.555 -48.840 1.00 37.62 119 LYS A CA 1
ATOM 945 C C . LYS A 1 119 ? 25.414 -48.851 -49.652 1.00 37.62 119 LYS A C 1
ATOM 947 O O . LYS A 1 119 ? 25.196 -48.555 -50.821 1.00 37.62 119 LYS A O 1
ATOM 952 N N . TRP A 1 120 ? 26.574 -48.608 -49.047 1.00 39.59 120 TRP A N 1
ATOM 953 C CA . TRP A 1 120 ? 27.759 -48.102 -49.747 1.00 39.59 120 TRP A CA 1
ATOM 954 C C . TRP A 1 120 ? 28.524 -49.272 -50.390 1.00 39.59 120 TRP A C 1
ATOM 956 O O . TRP A 1 120 ? 28.990 -50.158 -49.672 1.00 39.59 120 TRP A O 1
ATOM 966 N N . GLU A 1 121 ? 28.646 -49.264 -51.720 1.00 41.25 121 GLU A N 1
ATOM 967 C CA . GLU A 1 121 ? 29.709 -49.936 -52.492 1.00 41.25 121 GLU A CA 1
ATOM 968 C C . GLU A 1 121 ? 30.568 -48.875 -53.187 1.00 41.25 121 GLU A C 1
ATOM 970 O O . GLU A 1 121 ? 29.985 -47.880 -53.680 1.00 41.25 121 GLU A O 1
#

InterPro domains:
  IPR051548 Glutaredoxin-like Electron Transport [PTHR34386] (1-102)

Radius of gyration: 25.76 Å; chains: 1; bounding box: 52×63×63 Å

Sequence (121 aa):
MNCGAKSCPPIKKFTKEAVEEELEVTAKGYCEDDGNVEVEGGTVRLNMIFNWYGKDFGETDLEKATTISKWCVGEKKVKMEEALKREDFKIDYFVYDWGCDGVKPDVRFQEGTGFTEEKWE

pLDDT: mean 72.11, std 18.08, range [35.12, 90.69]

Secondary structure (DSSP, 8-state):
-----TT--------HHHHHHHHHHHHHHHHHSTTTEEEETTEEEE-THHHHTHHHH-SSHHHHHHHHTTT--THHHHHHHHHHTSTT-EEEE-----------------------PPPP-

Organism: NCBI:txid1714386